Protein AF-A0A0R2Q6K2-F1 (afdb_monomer_lite)

Organism: NCBI:txid1655583

Radius of gyration: 25.76 Å; chains: 1; bounding box: 60×28×67 Å

InterPro domains:
  IPR025992 Haem-binding domain [PF14376] (77-172)
  IPR025992 Haem-binding domain [SM01235] (75-177)

Foldseek 3Di:
DVVVVVVVVVLVVVLVVVVVVCVVLLFDPVVNVLCCVQQVVVLVVVVVVVVVVDDDDPVPVVPVVSVVVNVVSVVVSQVVVLVPQALQDDQQDAQPAADPAPDPVSVVVCCVPQCCQQESPNDDDPCCNGPPNSRSSNSRSVVNNVVHYRSHQVVDVVSDDDPVRVVVVVVVQCPPPPPVDD

Structure (mmCIF, N/CA/C/O backbone):
data_AF-A0A0R2Q6K2-F1
#
_entry.id   AF-A0A0R2Q6K2-F1
#
loop_
_atom_site.group_PDB
_atom_site.id
_atom_site.type_symbol
_atom_site.label_atom_id
_atom_site.label_alt_id
_atom_site.label_comp_id
_atom_site.label_asym_id
_atom_site.label_entity_id
_atom_site.label_seq_id
_atom_site.pdbx_PDB_ins_code
_atom_site.Cartn_x
_atom_site.Cartn_y
_atom_site.Cartn_z
_atom_site.occupancy
_atom_site.B_iso_or_equiv
_atom_site.auth_seq_id
_atom_site.auth_comp_id
_atom_site.auth_asym_id
_atom_site.auth_atom_id
_atom_site.pdbx_PDB_model_num
ATOM 1 N N . MET A 1 1 ? -7.175 0.744 42.705 1.00 51.47 1 MET A N 1
ATOM 2 C CA . MET A 1 1 ? -6.029 1.455 42.079 1.00 51.47 1 MET A CA 1
ATOM 3 C C . MET A 1 1 ? -5.062 0.544 41.310 1.00 51.47 1 MET A C 1
ATOM 5 O O . MET A 1 1 ? -4.755 0.887 40.175 1.00 51.47 1 MET A O 1
ATOM 9 N N . LYS A 1 2 ? -4.592 -0.600 41.847 1.00 53.69 2 LYS A N 1
ATOM 10 C CA . LYS A 1 2 ? -3.632 -1.493 41.144 1.00 53.69 2 LYS A CA 1
ATOM 11 C C . LYS A 1 2 ? -4.137 -2.029 39.789 1.00 53.69 2 LYS A C 1
ATOM 13 O O . LYS A 1 2 ? -3.427 -1.927 38.800 1.00 53.69 2 LYS A O 1
ATOM 18 N N . THR A 1 3 ? -5.385 -2.491 39.712 1.00 55.16 3 THR A N 1
ATOM 19 C CA . THR A 1 3 ? -5.993 -3.033 38.476 1.00 55.16 3 THR A CA 1
ATOM 20 C C . THR A 1 3 ? -6.197 -1.992 37.369 1.00 55.16 3 THR A C 1
ATOM 22 O O . THR A 1 3 ? -6.066 -2.308 36.187 1.00 55.16 3 THR A O 1
ATOM 25 N N . PHE A 1 4 ? -6.471 -0.737 37.739 1.00 54.12 4 PHE A N 1
ATOM 26 C CA . PHE A 1 4 ? -6.615 0.371 36.792 1.00 54.12 4 PHE A CA 1
ATOM 27 C C . PHE A 1 4 ? -5.273 0.718 36.130 1.00 54.12 4 PHE A C 1
ATOM 29 O O . PHE A 1 4 ? -5.215 0.868 34.914 1.00 54.12 4 PHE A O 1
ATOM 36 N N . ARG A 1 5 ? -4.177 0.736 36.909 1.00 63.41 5 ARG A N 1
ATOM 37 C CA . ARG A 1 5 ? -2.813 0.901 36.372 1.00 63.41 5 ARG A CA 1
ATOM 38 C C . ARG A 1 5 ? -2.443 -0.239 35.423 1.00 63.41 5 ARG A C 1
ATOM 40 O O . ARG A 1 5 ? -1.945 0.037 34.342 1.00 63.4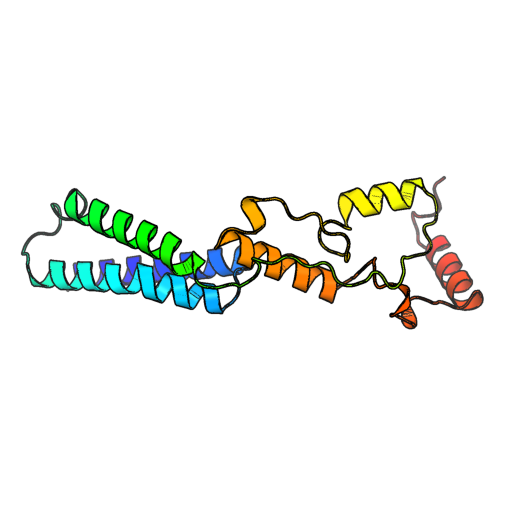1 5 ARG A O 1
ATOM 47 N N . SER A 1 6 ? -2.749 -1.491 35.767 1.00 65.88 6 SER A N 1
ATOM 48 C CA . SER A 1 6 ? -2.478 -2.636 34.883 1.00 65.88 6 SER A CA 1
ATOM 49 C C . SER A 1 6 ? -3.273 -2.577 33.574 1.00 65.88 6 SER A C 1
ATOM 51 O O . SER A 1 6 ? -2.721 -2.844 32.514 1.00 65.88 6 SER A O 1
ATOM 53 N N . THR A 1 7 ? -4.545 -2.170 33.625 1.00 64.56 7 THR A N 1
ATOM 54 C CA . THR A 1 7 ? -5.381 -2.047 32.416 1.00 64.56 7 THR A CA 1
ATOM 55 C C . THR A 1 7 ? -4.874 -0.934 31.499 1.00 64.56 7 THR A C 1
ATOM 57 O O . THR A 1 7 ? -4.750 -1.140 30.296 1.00 64.56 7 THR A O 1
ATOM 60 N N . ALA A 1 8 ? -4.531 0.227 32.065 1.00 69.94 8 ALA A N 1
ATOM 61 C CA . ALA A 1 8 ? -3.988 1.345 31.300 1.00 69.94 8 ALA A CA 1
ATOM 62 C C . ALA A 1 8 ? -2.657 0.987 30.615 1.00 69.94 8 ALA A C 1
ATOM 64 O O . ALA A 1 8 ? -2.450 1.344 29.459 1.00 69.94 8 ALA A O 1
ATOM 65 N N . VAL A 1 9 ? -1.790 0.230 31.296 1.00 77.44 9 VAL A N 1
ATOM 66 C CA . VAL A 1 9 ? -0.517 -0.247 30.731 1.00 77.44 9 VAL A CA 1
ATOM 67 C C . VAL A 1 9 ? -0.747 -1.205 29.558 1.00 77.44 9 VAL A C 1
ATOM 69 O O . VAL A 1 9 ? -0.119 -1.043 28.516 1.00 77.44 9 VAL A O 1
ATOM 72 N N . VAL A 1 10 ? -1.674 -2.161 29.684 1.00 74.31 10 VAL A N 1
ATOM 73 C CA . VAL A 1 10 ? -1.980 -3.119 28.604 1.00 74.31 10 VAL A CA 1
ATOM 74 C C . VAL A 1 10 ? -2.576 -2.417 27.384 1.00 74.31 10 VAL A C 1
ATOM 76 O O . VAL A 1 10 ? -2.131 -2.661 26.265 1.00 74.31 10 VAL A O 1
ATOM 79 N N . VAL A 1 11 ? -3.537 -1.510 27.581 1.00 70.50 11 VAL A N 1
ATOM 80 C CA . VAL A 1 11 ? -4.131 -0.736 26.478 1.00 70.50 11 VAL A CA 1
ATOM 81 C C . VAL A 1 11 ? -3.077 0.144 25.804 1.00 70.50 11 VAL A C 1
ATOM 83 O O . VAL A 1 11 ? -3.012 0.179 24.579 1.00 70.50 11 VAL A O 1
ATOM 86 N N . GLY A 1 12 ? -2.209 0.796 26.584 1.00 77.38 12 GLY A N 1
ATOM 87 C CA . GLY A 1 12 ? -1.091 1.573 26.050 1.00 77.38 12 GLY A CA 1
ATOM 88 C C . GLY A 1 12 ? -0.161 0.730 25.175 1.00 77.38 12 GLY A C 1
ATOM 89 O O . GLY A 1 12 ? 0.161 1.135 24.061 1.00 77.38 12 GLY A O 1
ATOM 90 N N . PHE A 1 13 ? 0.202 -0.474 25.629 1.00 84.88 13 PHE A N 1
ATOM 91 C CA . PHE A 1 13 ? 1.024 -1.398 24.847 1.00 84.88 13 PHE A CA 1
ATOM 92 C C . PHE A 1 13 ? 0.329 -1.848 23.554 1.00 84.88 13 PHE A C 1
ATOM 94 O O . PHE A 1 13 ? 0.951 -1.833 22.496 1.00 84.88 13 PHE A O 1
ATOM 101 N N . MET A 1 14 ? -0.964 -2.186 23.606 1.00 77.19 14 MET A N 1
ATOM 102 C CA . MET A 1 14 ? -1.726 -2.563 22.410 1.00 77.19 14 MET A CA 1
ATOM 103 C C . MET A 1 14 ? -1.816 -1.420 21.393 1.00 77.19 14 MET A C 1
ATOM 105 O O . MET A 1 14 ? -1.656 -1.666 20.201 1.00 77.19 14 MET A O 1
ATOM 109 N N . CYS A 1 15 ? -2.016 -0.176 21.839 1.00 76.56 15 CYS A N 1
ATOM 110 C CA . CYS A 1 15 ? -2.008 0.991 20.956 1.00 76.56 15 CYS A CA 1
ATOM 111 C C . CYS A 1 15 ? -0.636 1.201 20.302 1.00 76.56 15 CYS A C 1
ATOM 113 O O . CYS A 1 15 ? -0.567 1.429 19.098 1.00 76.56 15 CYS A O 1
ATOM 115 N N . LEU A 1 16 ? 0.455 1.089 21.069 1.00 85.44 16 LEU A N 1
ATOM 116 C CA . LEU A 1 16 ? 1.815 1.211 20.536 1.00 85.44 16 LEU A CA 1
ATOM 117 C C . LEU A 1 16 ? 2.138 0.098 19.534 1.00 85.44 16 LEU A C 1
ATOM 119 O O . LEU A 1 16 ? 2.668 0.383 18.465 1.00 85.44 16 LEU A O 1
ATOM 123 N N . ALA A 1 17 ? 1.775 -1.149 19.842 1.00 84.69 17 ALA A N 1
ATOM 124 C CA . ALA A 1 17 ? 1.941 -2.276 18.929 1.00 84.69 17 ALA A CA 1
ATOM 125 C C . ALA A 1 17 ? 1.119 -2.085 17.648 1.00 84.69 17 ALA A C 1
ATOM 127 O O . ALA A 1 17 ? 1.623 -2.308 16.553 1.00 84.69 17 ALA A O 1
ATOM 128 N N . PHE A 1 18 ? -0.123 -1.611 17.771 1.00 81.19 18 PHE A N 1
ATOM 129 C CA . PHE A 1 18 ? -0.983 -1.321 16.629 1.00 81.19 18 PHE A CA 1
ATOM 130 C C . PHE A 1 18 ? -0.403 -0.221 15.731 1.00 81.19 18 PHE A C 1
ATOM 132 O O . PHE A 1 18 ? -0.370 -0.386 14.513 1.00 81.19 18 PHE A O 1
ATOM 139 N N . ILE A 1 19 ? 0.097 0.873 16.317 1.00 83.94 19 ILE A N 1
ATOM 140 C CA . ILE A 1 19 ? 0.781 1.944 15.580 1.00 83.94 19 ILE A CA 1
ATOM 141 C C . ILE A 1 19 ? 2.044 1.393 14.913 1.00 83.94 19 ILE A C 1
ATOM 143 O O . ILE A 1 19 ? 2.236 1.611 13.723 1.00 83.94 19 ILE A O 1
ATOM 147 N N . GLY A 1 20 ? 2.866 0.634 15.642 1.00 86.56 20 GLY A N 1
ATOM 148 C CA . GLY A 1 20 ? 4.090 0.034 15.112 1.00 86.56 20 GLY A CA 1
ATOM 149 C C . GLY A 1 20 ? 3.830 -0.891 13.922 1.00 86.56 20 GLY A C 1
ATOM 150 O O . GLY A 1 20 ? 4.473 -0.746 12.887 1.00 86.56 20 GLY A O 1
ATOM 151 N N . ILE A 1 21 ? 2.841 -1.784 14.026 1.00 85.81 21 ILE A N 1
ATOM 152 C CA . ILE A 1 21 ? 2.432 -2.672 12.927 1.00 85.81 21 ILE A CA 1
ATOM 153 C C . ILE A 1 21 ? 1.878 -1.859 11.757 1.00 85.81 21 ILE A C 1
ATOM 155 O O . ILE A 1 21 ? 2.220 -2.130 10.613 1.00 85.81 21 ILE A O 1
ATOM 159 N N . SER A 1 22 ? 1.050 -0.852 12.028 1.00 83.62 22 SER A N 1
ATOM 160 C CA . SER A 1 22 ? 0.436 -0.029 10.983 1.00 83.62 22 SER A CA 1
ATOM 161 C C . SER A 1 22 ? 1.477 0.809 10.220 1.00 83.62 22 SER A C 1
ATOM 163 O O . SER A 1 22 ? 1.377 0.948 9.004 1.00 83.62 22 SER A O 1
ATOM 165 N N . VAL A 1 23 ? 2.524 1.296 10.900 1.00 86.88 23 VAL A N 1
ATOM 166 C CA . VAL A 1 23 ? 3.695 1.917 10.255 1.00 86.88 23 VAL A CA 1
ATOM 167 C C . VAL A 1 23 ? 4.470 0.884 9.437 1.00 86.88 23 VAL A C 1
ATOM 169 O O . VAL A 1 23 ? 4.819 1.157 8.294 1.00 86.88 23 VAL A O 1
ATOM 172 N N . LEU A 1 24 ? 4.701 -0.311 9.989 1.00 87.88 24 LEU A N 1
ATOM 173 C CA . LEU A 1 24 ? 5.448 -1.378 9.317 1.00 87.88 24 LEU A CA 1
ATOM 174 C C . LEU A 1 24 ? 4.792 -1.826 8.004 1.00 87.88 24 LEU A C 1
ATOM 176 O O . LEU A 1 24 ? 5.493 -2.097 7.035 1.00 87.88 24 LEU A O 1
ATOM 180 N N . ILE A 1 25 ? 3.461 -1.897 7.957 1.00 87.56 25 ILE A N 1
ATOM 181 C CA . ILE A 1 25 ? 2.719 -2.262 6.741 1.00 87.56 25 ILE A CA 1
ATOM 182 C C . ILE A 1 25 ? 2.543 -1.091 5.762 1.00 87.56 25 ILE A C 1
ATOM 184 O O . ILE A 1 25 ? 1.852 -1.266 4.766 1.00 87.56 25 ILE A O 1
ATOM 188 N N . GLY A 1 26 ? 3.090 0.096 6.054 1.00 84.62 26 GLY A N 1
ATOM 189 C CA . GLY A 1 26 ? 2.957 1.280 5.201 1.00 84.62 26 GLY A CA 1
ATOM 190 C C . GLY A 1 26 ? 1.530 1.824 5.117 1.00 84.62 26 GLY A C 1
ATOM 191 O O . GLY A 1 26 ? 1.118 2.359 4.087 1.00 84.62 26 GLY A O 1
ATOM 192 N N . MET A 1 27 ? 0.742 1.678 6.188 1.00 88.56 27 MET A N 1
ATOM 193 C CA . MET A 1 27 ? -0.581 2.291 6.249 1.00 88.56 27 MET A CA 1
ATOM 194 C C . MET A 1 27 ? -0.433 3.820 6.201 1.00 88.56 27 MET A C 1
ATOM 196 O O . MET A 1 27 ? 0.409 4.371 6.911 1.00 88.56 27 MET A O 1
ATOM 200 N N . PRO A 1 28 ? -1.242 4.541 5.407 1.00 85.81 28 PRO A N 1
ATOM 201 C CA . PRO A 1 28 ? -1.160 5.994 5.374 1.00 85.81 28 PRO A CA 1
ATOM 202 C C . PRO A 1 28 ? -1.620 6.614 6.710 1.00 85.81 28 PRO A C 1
ATOM 204 O O . PRO A 1 28 ? -2.528 6.071 7.348 1.00 85.81 28 PRO A O 1
ATOM 207 N N . PRO A 1 29 ? -1.077 7.780 7.123 1.00 85.56 29 PRO A N 1
ATOM 208 C CA . PRO A 1 29 ? -1.350 8.415 8.423 1.00 85.56 29 PRO A CA 1
ATOM 209 C C . PRO A 1 29 ? -2.835 8.592 8.784 1.00 85.56 29 PRO A C 1
ATOM 211 O O . PRO A 1 29 ? -3.217 8.477 9.949 1.00 85.56 29 PRO A O 1
ATOM 214 N N . PHE A 1 30 ? -3.705 8.816 7.797 1.00 84.62 30 PHE A N 1
ATOM 215 C CA . PHE A 1 30 ? -5.143 8.942 8.044 1.00 84.62 30 PHE A CA 1
ATOM 216 C C . PHE A 1 30 ? -5.805 7.602 8.418 1.00 84.62 30 PHE A C 1
ATOM 218 O O . PHE A 1 30 ? -6.790 7.592 9.154 1.00 84.62 30 PHE A O 1
ATOM 225 N N . GLY A 1 31 ? -5.262 6.464 7.969 1.00 82.38 31 GLY A N 1
ATOM 226 C CA . GLY A 1 31 ? -5.802 5.140 8.282 1.00 82.38 31 GLY A CA 1
ATOM 227 C C . GLY A 1 31 ? -5.734 4.821 9.776 1.00 82.38 31 GLY A C 1
ATOM 228 O O . GLY A 1 31 ? -6.678 4.264 10.339 1.00 82.38 31 GLY A O 1
ATOM 229 N N . PHE A 1 32 ? -4.680 5.289 10.450 1.00 78.94 32 PHE A N 1
ATOM 230 C CA . PHE A 1 32 ? -4.529 5.182 11.901 1.00 78.94 32 PHE A CA 1
ATOM 231 C C . PHE A 1 32 ? -5.637 5.934 12.639 1.00 78.94 32 PHE A C 1
ATOM 233 O O . PHE A 1 32 ? -6.218 5.402 13.581 1.00 78.94 32 PHE A O 1
ATOM 240 N N . VAL A 1 33 ? -5.962 7.153 12.193 1.00 80.81 33 VAL A N 1
ATOM 241 C CA . VAL A 1 33 ? -7.007 7.989 12.805 1.00 80.81 33 VAL A CA 1
ATOM 242 C C . VAL A 1 33 ? -8.364 7.299 1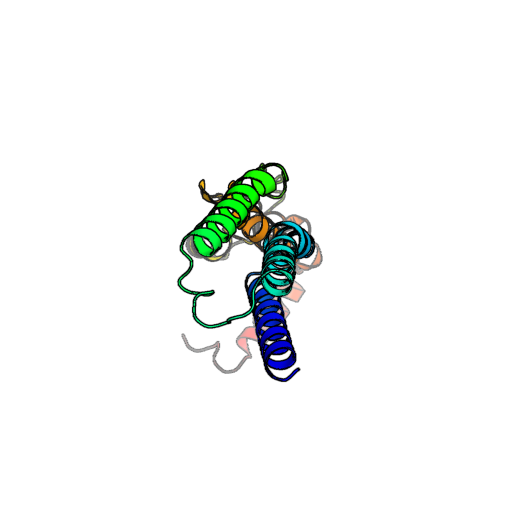2.717 1.00 80.81 33 VAL A C 1
ATOM 244 O O . VAL A 1 33 ? -9.105 7.267 13.698 1.00 80.81 33 VAL A O 1
ATOM 247 N N . VAL A 1 34 ? -8.666 6.685 11.572 1.00 79.88 34 VAL A N 1
ATOM 248 C CA . VAL A 1 34 ? -9.925 5.965 11.363 1.00 79.88 34 VAL A CA 1
ATOM 249 C C . VAL A 1 34 ? -10.004 4.726 12.259 1.00 79.88 34 VAL A C 1
ATOM 251 O O . VAL A 1 34 ? -10.997 4.537 12.958 1.00 79.88 34 VAL A O 1
ATOM 254 N N . ILE A 1 35 ? -8.956 3.901 12.323 1.00 73.62 35 ILE A N 1
ATOM 255 C CA . ILE A 1 35 ? -9.010 2.669 13.126 1.00 73.62 35 ILE A CA 1
ATOM 256 C C . ILE A 1 35 ? -9.013 2.980 14.632 1.00 73.62 35 ILE A C 1
ATOM 258 O O . ILE A 1 35 ? -9.801 2.403 15.387 1.00 73.62 35 ILE A O 1
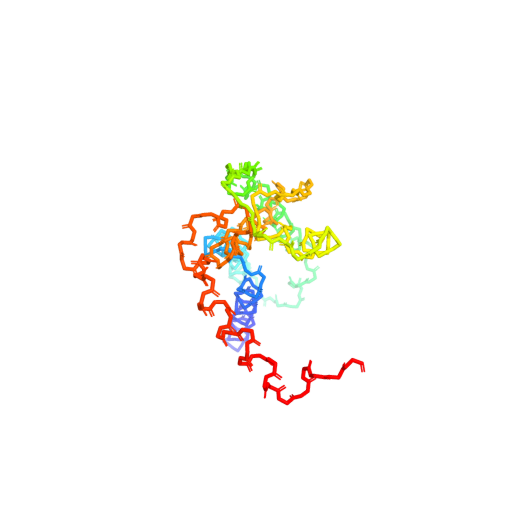ATOM 262 N N . ILE A 1 36 ? -8.201 3.941 15.082 1.00 73.88 36 ILE A N 1
ATOM 263 C CA . ILE A 1 36 ? -8.172 4.372 16.488 1.00 73.88 36 ILE A CA 1
ATOM 264 C C . ILE A 1 36 ? -9.514 5.011 16.884 1.00 73.88 36 ILE A C 1
ATOM 266 O O . ILE A 1 36 ? -10.053 4.702 17.951 1.00 73.88 36 ILE A O 1
ATOM 270 N N . GLY A 1 37 ? -10.081 5.858 16.021 1.00 73.62 37 GLY A N 1
ATOM 271 C CA . GLY A 1 37 ? -11.334 6.567 16.275 1.00 73.62 37 GLY A CA 1
ATOM 272 C C . GLY A 1 37 ? -12.566 5.662 16.321 1.00 73.62 37 GLY A C 1
ATOM 273 O O . GLY A 1 37 ? -13.408 5.837 17.199 1.00 73.62 37 GLY A O 1
ATOM 274 N N . PHE A 1 38 ? -12.668 4.677 15.424 1.00 72.31 38 PHE A N 1
ATOM 275 C CA . PHE A 1 38 ? -13.872 3.846 15.290 1.00 72.31 38 PHE A CA 1
ATOM 276 C C . PHE A 1 38 ? -13.803 2.498 16.022 1.00 72.31 38 PHE A C 1
ATOM 278 O O . PHE A 1 38 ? -14.849 1.944 16.355 1.00 72.31 38 PHE A O 1
ATOM 285 N N . VAL A 1 39 ? -12.608 1.988 16.349 1.00 69.88 39 VAL A N 1
ATOM 286 C CA . VAL A 1 39 ? -12.455 0.698 17.052 1.00 69.88 39 VAL A CA 1
ATOM 287 C C . VAL A 1 39 ? -11.946 0.894 18.476 1.00 69.88 39 VAL A C 1
ATOM 289 O O . VAL A 1 39 ? -12.578 0.432 19.429 1.00 69.88 39 VAL A O 1
ATOM 292 N N . ALA A 1 40 ? -10.825 1.597 18.654 1.00 69.56 40 ALA A N 1
ATOM 293 C CA . ALA A 1 40 ? -10.168 1.680 19.957 1.00 69.56 40 ALA A CA 1
ATOM 294 C C . ALA A 1 40 ? -10.940 2.569 20.946 1.00 69.56 40 ALA A C 1
ATOM 296 O O . ALA A 1 40 ? -11.166 2.157 22.086 1.00 69.56 40 ALA A O 1
ATOM 297 N N . ALA A 1 41 ? -11.400 3.750 20.520 1.00 74.06 41 ALA A N 1
ATOM 298 C CA . ALA A 1 41 ? -12.113 4.679 21.399 1.00 74.06 41 ALA A CA 1
ATOM 299 C C . ALA A 1 41 ? -13.487 4.151 21.878 1.00 74.06 41 ALA A C 1
ATOM 301 O O . ALA A 1 41 ? -13.732 4.195 23.089 1.00 74.06 41 ALA A O 1
ATOM 302 N N . PRO A 1 42 ? -14.359 3.572 21.024 1.00 73.62 42 PRO A N 1
ATOM 303 C CA . PRO A 1 42 ? -15.629 3.000 21.476 1.00 73.62 42 PRO A CA 1
ATOM 304 C C . PRO A 1 42 ? -15.433 1.776 22.373 1.00 73.62 42 PRO A C 1
ATOM 306 O O . PRO A 1 42 ? -16.146 1.617 23.365 1.00 73.62 42 PRO A O 1
ATOM 309 N N . THR A 1 43 ? -14.423 0.948 22.084 1.00 70.56 43 THR A N 1
ATOM 310 C CA . THR A 1 43 ? -14.072 -0.211 22.919 1.00 70.56 43 THR A CA 1
ATOM 311 C C . THR A 1 43 ? -13.570 0.234 24.293 1.00 70.56 43 THR A C 1
ATOM 313 O O . THR A 1 43 ? -14.039 -0.269 25.315 1.00 70.56 43 THR A O 1
ATOM 316 N N . ALA A 1 44 ? -12.678 1.226 24.349 1.00 73.94 44 ALA A N 1
ATOM 317 C CA . ALA A 1 44 ? -12.195 1.799 25.602 1.00 73.94 44 ALA A CA 1
ATOM 318 C C . ALA A 1 44 ? -13.332 2.452 26.404 1.00 73.94 44 ALA A C 1
ATOM 320 O O . ALA A 1 44 ? -13.435 2.234 27.612 1.00 73.94 44 ALA A O 1
ATOM 321 N N . TRP A 1 45 ? -14.227 3.193 25.742 1.00 79.56 45 TRP A N 1
ATOM 322 C CA . TRP A 1 45 ? -15.406 3.780 26.377 1.00 79.56 45 TRP A CA 1
ATOM 323 C C . TRP A 1 45 ? -16.345 2.712 26.947 1.00 79.56 45 TRP A C 1
ATOM 325 O O . TRP A 1 45 ? -16.751 2.821 28.107 1.00 79.56 45 TRP A O 1
ATOM 335 N N . TYR A 1 46 ? -16.635 1.649 26.187 1.00 74.75 46 TYR A N 1
ATOM 336 C CA . TYR A 1 46 ? -17.445 0.524 26.658 1.00 74.75 46 TYR A CA 1
ATOM 337 C C . TYR A 1 46 ? -16.808 -0.147 27.879 1.00 74.75 46 TYR A C 1
ATOM 339 O O . TYR A 1 46 ? -17.491 -0.378 28.876 1.00 74.75 46 TYR A O 1
ATOM 347 N N . ILE A 1 47 ? -15.492 -0.386 27.851 1.00 71.31 47 ILE A N 1
ATOM 348 C CA . ILE A 1 47 ? -14.748 -0.957 28.981 1.00 71.31 47 ILE A CA 1
ATOM 349 C C . ILE A 1 47 ? -14.836 -0.042 30.205 1.00 71.31 47 ILE A C 1
ATOM 351 O O . ILE A 1 47 ? -15.188 -0.517 31.282 1.00 71.31 47 ILE A O 1
ATOM 355 N N . VAL A 1 48 ? -14.576 1.261 30.069 1.00 74.31 48 VAL A N 1
ATOM 356 C CA . VAL A 1 48 ? -14.635 2.219 31.189 1.00 74.31 48 VAL A CA 1
ATOM 357 C C . VAL A 1 48 ? -16.054 2.325 31.754 1.00 74.31 48 VAL A C 1
ATOM 359 O O . VAL A 1 48 ? -16.241 2.337 32.973 1.00 74.31 48 VAL A O 1
ATOM 362 N N . ARG A 1 49 ? -17.077 2.358 30.895 1.00 76.50 49 ARG A N 1
ATOM 363 C CA . ARG A 1 49 ? -18.483 2.387 31.315 1.00 76.50 49 ARG A CA 1
ATOM 364 C C . ARG A 1 49 ? -18.886 1.093 32.026 1.00 76.50 49 ARG A C 1
ATOM 366 O O . ARG A 1 49 ? -19.487 1.157 33.096 1.00 76.50 49 ARG A O 1
ATOM 373 N N . ALA A 1 50 ? -18.498 -0.066 31.498 1.00 66.06 50 ALA A N 1
ATOM 374 C CA . ALA A 1 50 ? -18.727 -1.365 32.130 1.00 66.06 50 ALA A CA 1
ATOM 375 C C . ALA A 1 50 ? -17.934 -1.532 33.440 1.00 66.06 50 ALA A C 1
ATOM 377 O O . ALA A 1 50 ? -18.390 -2.216 34.360 1.00 66.06 50 ALA A O 1
ATOM 378 N N . GLN A 1 51 ? -16.760 -0.896 33.549 1.00 66.88 51 GLN A N 1
ATOM 379 C CA . GLN A 1 51 ? -15.950 -0.824 34.767 1.00 66.88 51 GLN A CA 1
ATOM 380 C C . GLN A 1 51 ? -16.640 -0.038 35.876 1.00 66.88 51 GLN A C 1
ATOM 382 O O . GLN A 1 51 ? -16.672 -0.502 37.012 1.00 66.88 51 GLN A O 1
ATOM 387 N N . ARG A 1 52 ? -17.240 1.105 35.535 1.00 68.25 52 ARG A N 1
ATOM 388 C CA . ARG A 1 52 ? -17.986 1.947 36.481 1.00 68.25 52 ARG A CA 1
ATOM 389 C C . ARG A 1 52 ? -19.285 1.301 36.978 1.00 68.25 52 ARG A C 1
ATOM 391 O O . ARG A 1 52 ? -19.765 1.684 38.035 1.00 68.25 52 ARG A O 1
ATOM 398 N N . ALA A 1 53 ? -19.832 0.330 36.245 1.00 66.06 53 ALA A N 1
ATOM 399 C CA . ALA A 1 53 ? -21.119 -0.298 36.549 1.00 66.06 53 ALA A CA 1
ATOM 400 C C . ALA A 1 53 ? -21.044 -1.645 37.306 1.00 66.06 53 ALA A C 1
ATOM 402 O O . ALA A 1 53 ? -22.092 -2.181 37.648 1.00 66.06 53 ALA A O 1
ATOM 403 N N . SER A 1 54 ? -19.864 -2.248 37.543 1.00 55.97 54 SER A N 1
ATOM 404 C CA . SER A 1 54 ? -19.799 -3.624 38.087 1.00 55.97 54 SER A CA 1
ATOM 405 C C . SER A 1 54 ? -18.563 -3.927 38.952 1.00 55.97 54 SER A C 1
ATOM 407 O O . SER A 1 54 ? -17.456 -3.470 38.654 1.00 55.97 54 SER A O 1
ATOM 409 N N . THR A 1 55 ? -18.759 -4.726 40.008 1.00 61.38 55 THR A N 1
ATOM 410 C CA . THR A 1 55 ? -17.874 -4.911 41.177 1.00 61.38 55 THR A CA 1
ATOM 411 C C . THR A 1 55 ? -16.850 -6.060 41.085 1.00 61.38 55 THR A C 1
ATOM 413 O O . THR A 1 55 ? -15.990 -6.142 41.958 1.00 61.38 55 THR A O 1
ATOM 416 N N . SER A 1 56 ? -16.854 -6.922 40.053 1.00 53.84 56 SER A N 1
ATOM 417 C CA . SER A 1 56 ? -15.863 -8.015 39.905 1.00 53.84 56 SER A CA 1
ATOM 418 C C . SER A 1 56 ? -15.256 -8.131 38.492 1.00 53.84 56 SER A C 1
ATOM 420 O O . SER A 1 56 ? -15.895 -7.846 37.481 1.00 53.84 56 SER A O 1
ATOM 422 N N . THR A 1 57 ? -13.968 -8.496 38.422 1.00 56.69 57 THR A N 1
ATOM 423 C CA . THR A 1 57 ? -13.110 -8.373 37.218 1.00 56.69 57 THR A CA 1
ATOM 424 C C . THR A 1 57 ? -12.987 -9.669 36.400 1.00 56.69 57 THR A C 1
ATOM 426 O O . THR A 1 57 ? -12.676 -9.609 35.214 1.00 56.69 57 THR A O 1
ATOM 429 N N . VAL A 1 58 ? -13.242 -10.839 36.998 1.00 53.94 58 VAL A N 1
ATOM 430 C CA . VAL A 1 58 ? -12.950 -12.157 36.390 1.00 53.94 58 VAL A CA 1
ATOM 431 C C . VAL A 1 58 ? -14.059 -12.647 35.446 1.00 53.94 58 VAL A C 1
ATOM 433 O O . VAL A 1 58 ? -13.756 -13.254 34.427 1.00 53.94 58 VAL A O 1
ATOM 436 N N . SER A 1 59 ? -15.329 -12.298 35.678 1.00 54.53 59 SER A N 1
ATOM 437 C CA . SER A 1 59 ? -16.442 -12.628 34.760 1.00 54.53 59 SER A CA 1
ATOM 438 C C . SER A 1 59 ? -16.448 -11.799 33.462 1.00 54.53 59 SER A C 1
ATOM 440 O O . SER A 1 59 ? -17.328 -11.953 32.617 1.00 54.53 59 SER A O 1
ATOM 442 N N . ARG A 1 60 ? -15.493 -10.870 33.316 1.00 53.03 60 ARG A N 1
ATOM 443 C CA . ARG A 1 60 ? -15.538 -9.743 32.372 1.00 53.03 60 ARG A CA 1
ATOM 444 C C . ARG A 1 60 ? -14.928 -10.051 31.000 1.00 53.03 60 ARG A C 1
ATOM 446 O O . ARG A 1 60 ? -15.395 -9.484 30.020 1.00 53.03 60 ARG A O 1
ATOM 453 N N . LEU A 1 61 ? -13.934 -10.944 30.930 1.00 53.16 61 LEU A N 1
ATOM 454 C CA . LEU A 1 61 ? -13.304 -11.412 29.678 1.00 53.16 61 LEU A CA 1
ATOM 455 C C . LEU A 1 61 ? -14.016 -12.629 29.063 1.00 53.16 61 LEU A C 1
ATOM 457 O O . LEU A 1 61 ? -13.985 -12.806 27.853 1.00 53.16 61 LEU A O 1
ATOM 461 N N . THR A 1 62 ? -14.717 -13.423 29.873 1.00 58.41 62 THR A N 1
ATOM 462 C CA . THR A 1 62 ? -15.575 -14.546 29.444 1.00 58.41 62 THR A CA 1
ATOM 463 C C . THR A 1 62 ? -16.976 -14.104 29.013 1.00 58.41 62 THR A C 1
ATOM 465 O O . THR A 1 62 ? -17.800 -14.925 28.611 1.00 58.41 62 THR A O 1
ATOM 468 N N . ASN A 1 63 ? -17.277 -12.806 29.097 1.00 65.38 63 ASN A N 1
ATOM 469 C CA . ASN A 1 63 ? -18.599 -12.276 28.810 1.00 65.38 63 ASN A CA 1
ATOM 470 C C . ASN A 1 63 ? -18.822 -12.221 27.294 1.00 65.38 63 ASN A C 1
ATOM 472 O O . ASN A 1 63 ? -18.350 -11.303 26.623 1.00 65.38 63 ASN A O 1
ATOM 476 N N . MET A 1 64 ? -19.572 -13.191 26.765 1.00 72.44 64 MET A N 1
ATOM 477 C CA . MET A 1 64 ? -19.914 -13.302 25.340 1.00 72.44 64 MET A CA 1
ATOM 478 C C . MET A 1 64 ? -20.388 -11.964 24.750 1.00 72.44 64 MET A C 1
ATOM 480 O O . MET A 1 64 ? -20.005 -11.597 23.647 1.00 72.44 64 MET A O 1
ATOM 484 N N . ARG A 1 65 ? -21.125 -11.168 25.539 1.00 75.06 65 ARG A N 1
ATOM 485 C CA . ARG A 1 65 ? -21.619 -9.839 25.148 1.00 75.06 65 ARG A CA 1
ATOM 486 C C . ARG A 1 65 ? -20.507 -8.838 24.814 1.00 75.06 65 ARG A C 1
ATOM 488 O O . ARG A 1 65 ? -20.675 -8.052 23.891 1.00 75.06 65 ARG A O 1
ATOM 495 N N . LEU A 1 66 ? -19.383 -8.848 25.538 1.00 74.69 66 LEU A N 1
ATOM 496 C CA . LEU A 1 66 ? -18.245 -7.963 25.248 1.00 74.69 66 LEU A CA 1
ATOM 497 C C . LEU A 1 66 ? -17.584 -8.354 23.921 1.00 74.69 66 LEU A C 1
ATOM 499 O O . LEU A 1 66 ? -17.316 -7.482 23.098 1.00 74.69 66 LEU A O 1
ATOM 503 N N . LEU A 1 67 ? -17.371 -9.655 23.700 1.00 77.12 67 LEU A N 1
ATOM 504 C CA . LEU A 1 67 ? -16.807 -10.166 22.449 1.00 77.12 67 LEU A CA 1
ATOM 505 C C . LEU A 1 67 ? -17.714 -9.836 21.259 1.00 77.12 67 LEU A C 1
ATOM 507 O O . LEU A 1 67 ? -17.225 -9.356 20.241 1.00 77.12 67 LEU A O 1
ATOM 511 N N . THR A 1 68 ? -19.033 -9.998 21.407 1.00 81.25 68 THR A N 1
ATOM 512 C CA . THR A 1 68 ? -20.004 -9.625 20.371 1.00 81.25 68 THR A CA 1
ATOM 513 C C . THR A 1 68 ? -19.958 -8.131 20.047 1.00 81.25 68 THR A C 1
ATOM 515 O O . THR A 1 68 ? -19.979 -7.776 18.873 1.00 81.25 68 THR A O 1
ATOM 518 N N . VAL A 1 69 ? -19.852 -7.247 21.049 1.00 78.75 69 VAL A N 1
ATOM 519 C CA . VAL A 1 69 ? -19.759 -5.792 20.823 1.00 78.75 69 VAL A CA 1
ATOM 520 C C . VAL A 1 69 ? -18.470 -5.422 20.087 1.00 78.75 69 VAL A C 1
ATOM 522 O O . VAL A 1 69 ? -18.527 -4.664 19.124 1.00 78.75 69 VAL A O 1
ATOM 525 N N . ILE A 1 70 ? -17.321 -5.977 20.489 1.00 78.81 70 ILE A N 1
ATOM 526 C CA . ILE A 1 70 ? -16.033 -5.719 19.820 1.00 78.81 70 ILE A CA 1
ATOM 527 C C . ILE A 1 70 ? -16.062 -6.233 18.378 1.00 78.81 70 ILE A C 1
ATOM 529 O O . ILE A 1 70 ? -15.638 -5.529 17.460 1.00 78.81 70 ILE A O 1
ATOM 533 N N . PHE A 1 71 ? -16.591 -7.438 18.163 1.00 84.31 71 PHE A N 1
ATOM 534 C CA . PHE A 1 71 ? -16.725 -8.019 16.832 1.00 84.31 71 PHE A CA 1
ATOM 535 C C . PHE A 1 71 ? -17.641 -7.172 15.940 1.00 84.31 71 PHE A C 1
ATOM 537 O O . PHE A 1 71 ? -17.247 -6.798 14.837 1.00 84.31 71 PHE A O 1
ATOM 544 N N . ALA A 1 72 ? -18.823 -6.791 16.437 1.00 85.31 72 ALA A N 1
ATOM 545 C CA . ALA A 1 72 ? -19.766 -5.948 15.707 1.00 85.31 72 ALA A CA 1
ATOM 546 C C . ALA A 1 72 ? -19.188 -4.557 15.400 1.00 85.31 72 ALA A C 1
ATOM 548 O O . ALA A 1 72 ? -19.349 -4.066 14.287 1.00 85.31 72 ALA A O 1
ATOM 549 N N . ALA A 1 73 ? -18.469 -3.941 16.344 1.00 81.81 73 ALA A N 1
ATOM 550 C CA . ALA A 1 73 ? -17.795 -2.660 16.131 1.00 81.81 73 ALA A CA 1
ATOM 551 C C . ALA A 1 73 ? -16.678 -2.765 15.083 1.00 81.81 73 ALA A C 1
ATOM 553 O O . ALA A 1 73 ? -16.538 -1.884 14.233 1.00 81.81 73 ALA A O 1
ATOM 554 N N . THR A 1 74 ? -15.914 -3.860 15.102 1.00 82.69 74 THR A N 1
ATOM 555 C CA . THR A 1 74 ? -14.857 -4.113 14.115 1.00 82.69 74 THR A CA 1
ATOM 556 C C . THR A 1 74 ? -15.458 -4.303 12.725 1.00 82.69 74 THR A C 1
ATOM 558 O O . THR A 1 74 ? -15.032 -3.643 11.781 1.00 82.69 74 THR A O 1
ATOM 561 N N . LEU A 1 75 ? -16.495 -5.137 12.597 1.00 90.31 75 LEU A N 1
ATOM 562 C CA . LEU A 1 75 ? -17.187 -5.362 11.328 1.00 90.31 75 LEU A CA 1
ATOM 563 C C . LEU A 1 75 ? -17.843 -4.076 10.805 1.00 90.31 75 LEU A C 1
ATOM 565 O O . LEU A 1 75 ? -17.679 -3.732 9.638 1.00 90.31 75 LEU A O 1
ATOM 569 N N . GLY A 1 76 ? -18.521 -3.328 11.679 1.00 89.19 76 GLY A N 1
ATOM 570 C CA . GLY A 1 76 ? -19.094 -2.025 11.350 1.00 89.19 76 GLY A CA 1
ATOM 571 C C . GLY A 1 76 ? -18.032 -1.035 10.875 1.00 89.19 76 GLY A C 1
ATOM 572 O O . GLY A 1 76 ? -18.234 -0.361 9.870 1.00 89.19 76 GLY A O 1
ATOM 573 N N . THR A 1 77 ? -16.862 -1.010 11.519 1.00 85.62 77 THR A N 1
ATOM 574 C CA . THR A 1 77 ? -15.727 -0.203 11.053 1.00 85.62 77 THR A CA 1
ATOM 575 C C . THR A 1 77 ? -15.271 -0.640 9.666 1.00 85.62 77 THR A C 1
ATOM 577 O O . THR A 1 77 ? -15.140 0.213 8.795 1.00 85.62 77 THR A O 1
ATOM 580 N N . LEU A 1 78 ? -15.089 -1.943 9.416 1.00 89.81 78 LEU A N 1
ATOM 581 C CA . LEU A 1 78 ? -14.690 -2.452 8.097 1.00 89.81 78 LEU A CA 1
ATOM 582 C C . LEU A 1 78 ? -15.677 -2.054 6.991 1.00 89.81 78 LEU A C 1
ATOM 584 O O . LEU A 1 78 ? -15.244 -1.802 5.868 1.00 89.81 78 LEU A O 1
ATOM 588 N N . VAL A 1 79 ? -16.970 -1.946 7.307 1.00 92.19 79 VAL A N 1
ATOM 589 C CA . VAL A 1 79 ? -17.994 -1.427 6.389 1.00 92.19 79 VAL A CA 1
ATOM 590 C C . VAL A 1 79 ? -17.871 0.089 6.216 1.00 92.19 79 VAL A C 1
ATOM 592 O O . VAL A 1 79 ? -17.862 0.570 5.089 1.00 92.19 79 VAL A O 1
ATOM 595 N N . VAL A 1 80 ? -17.723 0.856 7.299 1.00 90.06 80 VAL A N 1
ATOM 596 C CA . VAL A 1 80 ? -17.616 2.326 7.240 1.00 90.06 80 VAL A CA 1
ATOM 597 C C . VAL A 1 80 ? -16.364 2.778 6.487 1.00 90.06 80 VAL A C 1
ATOM 599 O O . VAL A 1 80 ? -16.449 3.694 5.671 1.00 90.06 80 VAL A O 1
ATOM 602 N N . ILE A 1 81 ? -15.211 2.130 6.689 1.00 89.19 81 ILE A N 1
ATOM 603 C CA . ILE A 1 81 ? -13.970 2.512 5.994 1.00 89.19 81 ILE A CA 1
ATOM 604 C C . ILE A 1 81 ? -14.060 2.314 4.481 1.00 89.19 81 ILE A C 1
ATOM 606 O O . ILE A 1 81 ? -13.342 2.981 3.740 1.00 89.19 81 ILE A O 1
ATOM 610 N N . GLN A 1 82 ? -14.974 1.458 4.006 1.00 92.44 82 GLN A N 1
ATOM 611 C CA . GLN A 1 82 ? -15.253 1.342 2.581 1.00 92.44 82 GLN A CA 1
ATOM 612 C C . GLN A 1 82 ? -15.823 2.653 2.007 1.00 92.44 82 GLN A C 1
ATOM 614 O O . GLN A 1 82 ? -15.765 2.846 0.806 1.00 92.44 82 GLN A O 1
ATOM 619 N N . ALA A 1 83 ? -16.358 3.591 2.787 1.00 91.50 83 ALA A N 1
ATOM 620 C CA . ALA A 1 83 ? -16.826 4.867 2.236 1.00 91.50 83 ALA A CA 1
ATOM 621 C C . ALA A 1 83 ? -15.677 5.805 1.810 1.00 91.50 83 ALA A C 1
ATOM 623 O O . ALA A 1 83 ? -15.909 6.752 1.064 1.00 91.50 83 ALA A O 1
ATOM 624 N N . ILE A 1 84 ? -14.441 5.551 2.256 1.00 89.69 84 ILE A N 1
ATOM 625 C CA . ILE A 1 84 ? -13.275 6.384 1.945 1.00 89.69 84 ILE A CA 1
ATOM 626 C C . ILE A 1 84 ? -12.685 5.923 0.597 1.00 89.69 84 ILE A C 1
ATOM 628 O O . ILE A 1 84 ? -12.134 4.820 0.521 1.00 89.69 84 ILE A O 1
ATOM 632 N N . PRO A 1 85 ? -12.745 6.740 -0.476 1.00 87.94 85 PRO A N 1
ATOM 633 C CA . PRO A 1 85 ? -12.402 6.324 -1.840 1.00 87.94 85 PRO A CA 1
ATOM 634 C C . PRO A 1 85 ? -10.888 6.262 -2.120 1.00 87.94 85 PRO A C 1
ATOM 636 O O . PRO A 1 85 ? -10.461 6.349 -3.268 1.00 87.94 85 PRO A O 1
ATOM 639 N N . TYR A 1 86 ? -10.050 6.114 -1.094 1.00 89.06 86 TYR A N 1
ATOM 640 C CA . TYR A 1 86 ? -8.600 6.096 -1.268 1.00 89.06 86 TYR A CA 1
ATOM 641 C C . TYR A 1 86 ? -8.129 4.757 -1.852 1.00 89.06 86 TYR A C 1
ATOM 643 O O . TYR A 1 86 ? -8.480 3.684 -1.353 1.00 89.06 86 TYR A O 1
ATOM 651 N N . GLY A 1 87 ? -7.344 4.818 -2.930 1.00 84.12 87 GLY A N 1
ATOM 652 C CA . GLY A 1 87 ? -6.784 3.633 -3.582 1.00 84.12 87 GLY A CA 1
ATOM 653 C C . GLY A 1 87 ? -7.815 2.685 -4.200 1.00 84.12 87 GLY A C 1
ATOM 654 O O . GLY A 1 87 ? -7.515 1.517 -4.369 1.00 84.12 87 GLY A O 1
ATOM 655 N N . ARG A 1 88 ? -9.044 3.134 -4.483 1.00 81.75 88 ARG A N 1
ATOM 656 C CA . ARG A 1 88 ? -10.114 2.251 -4.988 1.00 81.75 88 ARG A CA 1
ATOM 657 C C . ARG A 1 88 ? -10.250 2.234 -6.497 1.00 81.75 88 ARG A C 1
ATOM 659 O O . ARG A 1 88 ? -10.525 1.194 -7.083 1.00 81.75 88 ARG A O 1
ATOM 666 N N . SER A 1 89 ? -10.084 3.398 -7.107 1.00 79.75 89 SER A N 1
ATOM 667 C CA . SER A 1 89 ? -10.041 3.568 -8.549 1.00 79.75 89 SER A CA 1
ATOM 668 C C . SER A 1 89 ? -8.581 3.618 -8.968 1.00 79.75 89 SER A C 1
ATOM 670 O O . SER A 1 89 ? -7.949 4.675 -8.929 1.00 79.75 89 SER A O 1
ATOM 672 N N . TYR A 1 90 ? -8.027 2.463 -9.318 1.00 81.69 90 TYR A N 1
ATOM 673 C CA . TYR A 1 90 ? -6.704 2.422 -9.911 1.00 81.69 90 TYR A CA 1
ATOM 674 C C . TYR A 1 90 ? -6.795 2.856 -11.367 1.00 81.69 90 TYR A C 1
ATOM 676 O O . TYR A 1 90 ? -7.425 2.194 -12.187 1.00 81.69 90 TYR A O 1
ATOM 684 N N . SER A 1 91 ? -6.166 3.982 -11.679 1.00 83.69 91 SER A N 1
ATOM 685 C CA . SER A 1 91 ? -5.898 4.396 -13.049 1.00 83.69 91 SER A CA 1
ATOM 686 C C . SER A 1 91 ? -4.396 4.522 -13.205 1.00 83.69 91 SER A C 1
ATOM 688 O O . SER A 1 91 ? -3.746 5.274 -12.474 1.00 83.69 91 SER A O 1
ATOM 690 N N . ASN A 1 92 ? -3.849 3.776 -14.151 1.00 92.50 92 ASN A N 1
ATOM 691 C CA . ASN A 1 92 ? -2.460 3.925 -14.527 1.00 92.50 92 ASN A CA 1
ATOM 692 C C . ASN A 1 92 ? -2.277 5.240 -15.305 1.00 92.50 92 ASN A C 1
ATOM 694 O O . ASN A 1 92 ? -3.063 5.505 -16.219 1.00 92.50 92 ASN A O 1
ATOM 698 N N . PRO A 1 93 ? -1.293 6.084 -14.939 1.00 91.69 93 PRO A N 1
ATOM 699 C CA . PRO A 1 93 ? -0.946 7.252 -15.742 1.00 91.69 93 PRO A CA 1
ATOM 700 C C . PRO A 1 93 ? -0.425 6.845 -17.134 1.00 91.69 93 PRO A C 1
ATOM 702 O O . PRO A 1 93 ? -0.122 5.673 -17.361 1.00 91.69 93 PRO A O 1
ATOM 705 N N . PRO A 1 94 ? -0.296 7.789 -18.081 1.00 92.56 94 PRO A N 1
ATOM 706 C CA . PRO A 1 94 ? 0.306 7.505 -19.379 1.00 92.56 94 PRO A CA 1
ATOM 707 C C . PRO A 1 94 ? 1.751 7.004 -19.257 1.00 92.56 94 PRO A C 1
ATOM 709 O O . PRO A 1 94 ? 2.493 7.403 -18.360 1.00 92.56 94 PRO A O 1
ATOM 712 N N . ILE A 1 95 ? 2.160 6.160 -20.198 1.00 93.75 95 ILE A N 1
ATOM 713 C CA . ILE A 1 95 ? 3.554 5.740 -20.367 1.00 93.75 95 ILE A CA 1
ATOM 714 C C . ILE A 1 95 ? 4.232 6.787 -21.250 1.00 93.75 95 ILE A C 1
ATOM 716 O O . ILE A 1 95 ? 3.748 7.065 -22.348 1.00 93.75 95 ILE A O 1
ATOM 720 N N . THR A 1 96 ? 5.320 7.389 -20.774 1.00 91.19 96 THR A N 1
ATOM 721 C CA . THR A 1 96 ? 6.074 8.403 -21.529 1.00 91.19 96 THR A CA 1
ATOM 722 C C . THR A 1 96 ? 7.397 7.877 -22.073 1.00 91.19 96 THR A C 1
ATOM 724 O O . THR A 1 96 ? 7.923 8.478 -23.002 1.00 91.19 96 THR A O 1
ATOM 727 N N . GLY A 1 97 ? 7.900 6.755 -21.548 1.00 90.12 97 GLY A N 1
ATOM 728 C CA . GLY A 1 97 ? 9.084 6.079 -22.075 1.00 90.12 97 GLY A CA 1
ATOM 729 C C . GLY A 1 97 ? 9.634 5.000 -21.146 1.00 90.12 97 GLY A C 1
ATOM 730 O O . GLY A 1 97 ? 9.377 5.018 -19.943 1.00 90.12 97 GLY A O 1
ATOM 731 N N . GLU A 1 98 ? 10.433 4.091 -21.700 1.00 91.50 98 GLU A N 1
ATOM 732 C CA . GLU A 1 98 ? 11.116 3.014 -20.973 1.00 91.50 98 GLU A CA 1
ATOM 733 C C . GLU A 1 98 ? 12.644 3.108 -21.129 1.00 91.50 98 GLU A C 1
ATOM 735 O O . GLU A 1 98 ? 13.125 3.705 -22.095 1.00 91.50 98 GLU A O 1
ATOM 740 N N . PRO A 1 99 ? 13.430 2.500 -20.218 1.00 89.00 99 PRO A N 1
ATOM 741 C CA . PRO A 1 99 ? 14.867 2.336 -20.417 1.00 89.00 99 PRO A CA 1
ATOM 742 C C . PRO A 1 99 ? 15.207 1.597 -21.717 1.00 89.00 99 PRO A C 1
ATOM 744 O O . PRO A 1 99 ? 14.513 0.660 -22.115 1.00 89.00 99 PRO A O 1
ATOM 747 N N . GLU A 1 100 ? 16.353 1.928 -22.317 1.00 88.06 100 GLU A N 1
ATOM 748 C CA . GLU A 1 100 ? 16.965 1.066 -23.331 1.00 88.06 100 GLU A CA 1
ATOM 749 C C . GLU A 1 100 ? 17.470 -0.223 -22.670 1.00 88.06 100 GLU A C 1
ATOM 751 O O . GLU A 1 100 ? 18.504 -0.267 -21.998 1.00 88.06 100 GLU A O 1
ATOM 756 N N . TRP A 1 101 ? 16.705 -1.296 -22.835 1.00 89.94 101 TRP A N 1
ATOM 757 C CA . TRP A 1 101 ? 17.044 -2.596 -22.275 1.00 89.94 101 TRP A CA 1
ATOM 758 C C . TRP A 1 101 ? 18.176 -3.262 -23.061 1.00 89.94 101 TRP A C 1
ATOM 760 O O . TRP A 1 101 ? 18.107 -3.386 -24.281 1.00 89.94 101 TRP A O 1
ATOM 770 N N . ALA A 1 102 ? 19.180 -3.788 -22.354 1.00 89.75 102 ALA A N 1
ATOM 771 C CA . ALA A 1 102 ? 20.328 -4.458 -22.976 1.00 89.75 102 ALA A CA 1
ATOM 772 C C . ALA A 1 102 ? 19.937 -5.662 -23.855 1.00 89.75 102 ALA A C 1
ATOM 774 O O . ALA A 1 102 ? 20.568 -5.926 -24.875 1.00 89.75 102 ALA A O 1
ATOM 775 N N . THR A 1 103 ? 18.902 -6.407 -23.451 1.00 94.94 103 THR A N 1
ATOM 776 C CA . THR A 1 103 ? 18.320 -7.509 -24.229 1.00 94.94 103 THR A CA 1
ATOM 777 C C . THR A 1 103 ? 16.807 -7.594 -23.986 1.00 94.94 103 THR A C 1
ATOM 779 O O . THR A 1 103 ? 16.339 -7.160 -22.925 1.00 94.94 103 THR A O 1
ATOM 782 N N . PRO A 1 104 ? 16.030 -8.241 -24.881 1.00 96.62 104 PRO A N 1
ATOM 783 C CA . PRO A 1 104 ? 14.616 -8.533 -24.625 1.00 96.62 104 PRO A CA 1
ATOM 784 C C . PRO A 1 104 ? 14.404 -9.321 -23.326 1.00 96.62 104 PRO A C 1
ATOM 786 O O . PRO A 1 104 ? 13.476 -9.054 -22.565 1.00 96.62 104 PRO A O 1
ATOM 789 N N . ARG A 1 105 ? 15.326 -10.243 -23.020 1.00 96.75 105 ARG A N 1
ATOM 790 C CA . ARG A 1 105 ? 15.282 -11.045 -21.797 1.00 96.75 105 ARG A CA 1
ATOM 791 C C . ARG A 1 105 ? 15.427 -10.193 -20.537 1.00 96.75 105 ARG A C 1
ATOM 793 O O . ARG A 1 105 ? 14.764 -10.462 -19.538 1.00 96.75 105 ARG A O 1
ATOM 800 N N . THR A 1 106 ? 16.271 -9.166 -20.572 1.00 95.75 106 THR A N 1
ATOM 801 C CA . THR A 1 106 ? 16.421 -8.221 -19.459 1.00 95.75 106 THR A CA 1
ATOM 802 C C . THR A 1 106 ? 15.103 -7.504 -19.190 1.00 95.75 106 THR A C 1
ATOM 804 O O . THR A 1 106 ? 14.663 -7.474 -18.043 1.00 95.75 106 THR A O 1
ATOM 807 N N . ARG A 1 107 ? 14.428 -7.012 -20.239 1.00 95.81 107 ARG A N 1
ATOM 808 C CA . ARG A 1 107 ? 13.108 -6.385 -20.094 1.00 95.81 107 ARG A CA 1
ATOM 809 C C . ARG A 1 107 ? 12.101 -7.337 -19.453 1.00 95.81 107 ARG A C 1
ATOM 811 O O . ARG A 1 107 ? 11.439 -6.955 -18.499 1.00 95.81 107 ARG A O 1
ATOM 818 N N . GLU A 1 108 ? 12.007 -8.583 -19.923 1.00 97.31 108 GLU A N 1
ATOM 819 C CA . GLU A 1 108 ? 11.080 -9.574 -19.351 1.00 97.31 108 GLU A CA 1
ATOM 820 C C . GLU A 1 108 ? 11.283 -9.782 -17.845 1.00 97.31 108 GLU A C 1
ATOM 822 O O . GLU A 1 108 ? 10.312 -9.874 -17.091 1.00 97.31 108 GLU A O 1
ATOM 827 N N . LEU A 1 109 ? 12.541 -9.872 -17.403 1.00 97.31 109 LEU A N 1
ATOM 828 C CA . LEU A 1 109 ? 12.868 -10.022 -15.986 1.00 97.31 109 LEU A CA 1
ATOM 829 C C . LEU A 1 109 ? 12.456 -8.779 -15.191 1.00 97.31 109 LEU A C 1
ATOM 831 O O . LEU A 1 109 ? 11.861 -8.913 -14.124 1.00 97.31 109 LEU A O 1
ATOM 835 N N . MET A 1 110 ? 12.709 -7.588 -15.733 1.00 96.31 110 MET A N 1
ATOM 836 C CA . MET A 1 110 ? 12.355 -6.318 -15.095 1.00 96.31 110 MET A CA 1
ATOM 837 C C . MET A 1 110 ? 10.842 -6.112 -15.007 1.00 96.31 110 MET A C 1
ATOM 839 O O . MET A 1 110 ? 10.345 -5.687 -13.967 1.00 96.31 110 MET A O 1
ATOM 843 N N . VAL A 1 111 ? 10.086 -6.484 -16.040 1.00 96.38 111 VAL A N 1
ATOM 844 C CA . VAL A 1 111 ? 8.618 -6.438 -16.004 1.00 96.38 111 VAL A CA 1
ATOM 845 C C . VAL A 1 111 ? 8.083 -7.340 -14.891 1.00 96.38 111 VAL A C 1
ATOM 847 O O . VAL A 1 111 ? 7.258 -6.919 -14.085 1.00 96.38 111 VAL A O 1
ATOM 850 N N . ARG A 1 112 ? 8.608 -8.563 -14.773 1.00 96.44 112 ARG A N 1
ATOM 851 C CA . ARG A 1 112 ? 8.165 -9.507 -13.734 1.00 96.44 112 ARG A CA 1
ATOM 852 C C . ARG A 1 112 ? 8.554 -9.082 -12.322 1.00 96.44 112 ARG A C 1
ATOM 854 O O . ARG A 1 112 ? 7.791 -9.321 -11.394 1.00 96.44 112 ARG A O 1
ATOM 861 N N . ALA A 1 113 ? 9.744 -8.513 -12.149 1.00 96.31 113 ALA A N 1
ATOM 862 C CA . ALA A 1 113 ? 10.290 -8.219 -10.827 1.00 96.31 113 ALA A CA 1
ATOM 863 C C . ALA A 1 113 ? 9.951 -6.810 -10.322 1.00 96.31 113 ALA A C 1
ATOM 865 O O . ALA A 1 113 ? 9.819 -6.609 -9.118 1.00 96.31 113 ALA A O 1
ATOM 866 N N . CYS A 1 114 ? 9.838 -5.830 -11.221 1.00 96.25 114 CYS A N 1
ATOM 867 C CA . CYS A 1 114 ? 9.864 -4.415 -10.854 1.00 96.25 114 CYS A CA 1
ATOM 868 C C . CYS A 1 114 ? 8.608 -3.653 -11.289 1.00 96.25 114 CYS A C 1
ATOM 870 O O . CYS A 1 114 ? 8.142 -2.782 -10.550 1.00 96.25 114 CYS A O 1
ATOM 872 N N . PHE A 1 115 ? 8.036 -3.967 -12.458 1.00 96.31 115 PHE A N 1
ATOM 873 C CA . PHE A 1 115 ? 6.950 -3.154 -13.021 1.00 96.31 115 PHE A CA 1
ATOM 874 C C . PHE A 1 115 ? 5.680 -3.191 -12.167 1.00 96.31 115 PHE A C 1
ATOM 876 O O . PHE A 1 115 ? 4.975 -2.187 -12.107 1.00 96.31 115 PHE A O 1
ATOM 883 N N . GLY A 1 116 ? 5.442 -4.268 -11.415 1.00 95.25 116 GLY A N 1
ATOM 884 C CA . GLY A 1 116 ? 4.299 -4.371 -10.500 1.00 95.25 116 GLY A CA 1
ATOM 885 C C . GLY A 1 116 ? 4.224 -3.275 -9.424 1.00 95.25 116 GLY A C 1
ATOM 886 O O . GLY A 1 116 ? 3.151 -3.060 -8.868 1.00 95.25 116 GLY A O 1
ATOM 887 N N . CYS A 1 117 ? 5.319 -2.550 -9.156 1.00 95.00 117 CYS A N 1
ATOM 888 C CA . CYS A 1 117 ? 5.338 -1.422 -8.212 1.00 95.00 117 CYS A CA 1
ATOM 889 C C . CYS A 1 117 ? 5.946 -0.133 -8.795 1.00 95.00 117 CYS A C 1
ATOM 891 O O . CYS A 1 117 ? 5.553 0.960 -8.397 1.00 95.00 117 CYS A O 1
ATOM 893 N N . HIS A 1 118 ? 6.903 -0.248 -9.719 1.00 96.31 118 HIS A N 1
ATOM 894 C CA . HIS A 1 118 ? 7.720 0.860 -10.230 1.00 96.31 118 HIS A CA 1
ATOM 895 C C . HIS A 1 118 ? 7.387 1.245 -11.679 1.00 96.31 118 HIS A C 1
ATOM 897 O O . HIS A 1 118 ? 8.266 1.672 -12.416 1.00 96.31 118 HIS A O 1
ATOM 903 N N . SER A 1 119 ? 6.152 1.056 -12.137 1.00 96.38 119 SER A N 1
ATOM 904 C CA . SER A 1 119 ? 5.753 1.399 -13.510 1.00 96.38 119 SER A CA 1
ATOM 905 C C . SER A 1 119 ? 4.350 1.994 -13.546 1.00 96.38 119 SER A C 1
ATOM 907 O O . SER A 1 119 ? 3.594 1.859 -12.581 1.00 96.38 119 SER A O 1
ATOM 909 N N . ASN A 1 120 ? 3.964 2.586 -14.672 1.00 96.00 120 ASN A N 1
ATOM 910 C CA . ASN A 1 120 ? 2.576 2.931 -14.975 1.00 96.00 120 ASN A CA 1
ATOM 911 C C . ASN A 1 120 ? 1.816 1.741 -15.595 1.00 96.00 120 ASN A C 1
ATOM 913 O O . ASN A 1 120 ? 0.763 1.917 -16.182 1.00 96.00 120 ASN A O 1
ATOM 917 N N . GLU A 1 121 ? 2.309 0.515 -15.437 1.00 95.44 121 GLU A N 1
ATOM 918 C CA . GLU A 1 121 ? 1.716 -0.719 -15.972 1.00 95.44 121 GLU A CA 1
ATOM 919 C C . GLU A 1 121 ? 1.359 -1.694 -14.843 1.00 95.44 121 GLU A C 1
ATOM 921 O O . GLU A 1 121 ? 1.422 -2.911 -14.984 1.00 95.44 121 GLU A O 1
ATOM 926 N N . VAL A 1 122 ? 0.994 -1.159 -13.676 1.00 95.31 122 VAL A N 1
ATOM 927 C CA . VAL A 1 122 ? 0.635 -1.988 -12.523 1.00 95.31 122 VAL A CA 1
ATOM 928 C C . VAL A 1 122 ? -0.698 -2.678 -12.784 1.00 95.31 122 VAL A C 1
ATOM 930 O O . VAL A 1 122 ? -1.720 -2.018 -12.993 1.00 95.31 122 VAL A O 1
ATOM 933 N N . GLU A 1 123 ? -0.686 -4.007 -12.734 1.00 93.38 123 GLU A N 1
ATOM 934 C CA . GLU A 1 123 ? -1.886 -4.837 -12.721 1.00 93.38 123 GLU A CA 1
ATOM 935 C C . GLU A 1 123 ? -2.371 -5.002 -11.280 1.00 93.38 123 GLU A C 1
ATOM 937 O O . GLU A 1 123 ? -1.797 -5.741 -10.477 1.00 93.38 123 GLU A O 1
ATOM 942 N N . TYR A 1 124 ? -3.435 -4.281 -10.931 1.00 92.75 124 TYR A N 1
ATOM 943 C CA . TYR A 1 124 ? -3.992 -4.328 -9.586 1.00 92.75 124 TYR A CA 1
ATOM 944 C C . TYR A 1 124 ? -4.921 -5.540 -9.432 1.00 92.75 124 TYR A C 1
ATOM 946 O O . TYR A 1 124 ? -5.923 -5.637 -10.145 1.00 92.75 124 TYR A O 1
ATOM 954 N N . PRO A 1 125 ? -4.654 -6.453 -8.484 1.00 91.69 125 PRO A N 1
ATOM 955 C CA . PRO A 1 125 ? -5.557 -7.561 -8.207 1.00 91.69 125 PRO A CA 1
ATOM 956 C C . PRO A 1 125 ? -6.863 -7.052 -7.585 1.00 91.69 125 PRO A C 1
ATOM 958 O O . PRO A 1 125 ? -6.897 -6.006 -6.941 1.00 91.69 125 PRO A O 1
ATOM 961 N N . SER A 1 126 ? -7.950 -7.815 -7.704 1.00 91.19 126 SER A N 1
ATOM 962 C CA . SER A 1 126 ? -9.286 -7.388 -7.245 1.00 91.19 126 SER A CA 1
ATOM 963 C C . SER A 1 126 ? -9.361 -7.055 -5.750 1.00 91.19 126 SER A C 1
ATOM 965 O O . SER A 1 126 ? -10.094 -6.155 -5.343 1.00 91.19 126 SER A O 1
ATOM 967 N N . TYR A 1 127 ? -8.573 -7.728 -4.909 1.00 90.31 127 TYR A N 1
ATOM 968 C CA . TYR A 1 127 ? -8.514 -7.417 -3.479 1.00 90.31 127 TYR A CA 1
ATOM 969 C C . TYR A 1 127 ? -7.891 -6.045 -3.197 1.00 90.31 127 TYR A C 1
ATOM 971 O O . TYR A 1 127 ? -8.121 -5.478 -2.128 1.00 90.31 127 TYR A O 1
ATOM 979 N N . ALA A 1 128 ? -7.123 -5.491 -4.140 1.00 93.25 128 ALA A N 1
ATOM 980 C CA . ALA A 1 128 ? -6.517 -4.183 -3.985 1.00 93.25 128 ALA A CA 1
ATOM 981 C C . ALA A 1 128 ? -7.579 -3.077 -3.974 1.00 93.25 128 ALA A C 1
ATOM 983 O O . ALA A 1 128 ? -7.332 -2.040 -3.402 1.00 93.25 128 ALA A O 1
ATOM 984 N N . SER A 1 129 ? -8.802 -3.256 -4.481 1.00 92.94 129 SER A N 1
ATOM 985 C CA . SER A 1 129 ? -9.833 -2.204 -4.373 1.00 92.94 129 SER A CA 1
ATOM 986 C C . SER A 1 129 ? -10.580 -2.172 -3.025 1.00 92.94 129 SER A C 1
ATOM 988 O O . SER A 1 129 ? -11.460 -1.332 -2.820 1.00 92.94 129 SER A O 1
ATOM 990 N N . VAL A 1 130 ? -10.262 -3.076 -2.090 1.00 93.38 130 VAL A N 1
ATOM 991 C CA . VAL A 1 130 ? -10.973 -3.223 -0.808 1.00 93.38 130 VAL A CA 1
ATOM 992 C C . VAL A 1 130 ? -10.162 -2.610 0.334 1.00 93.38 130 VAL A C 1
ATOM 994 O O . VAL A 1 130 ? -9.006 -2.967 0.553 1.00 93.38 130 VAL A O 1
ATOM 997 N N . ALA A 1 131 ? -10.761 -1.701 1.106 1.00 92.75 131 ALA A N 1
ATOM 998 C CA . ALA A 1 131 ? -10.090 -1.113 2.264 1.00 92.75 131 ALA A CA 1
ATOM 999 C C . ALA A 1 131 ? -10.000 -2.140 3.415 1.00 92.75 131 ALA A C 1
ATOM 1001 O O . ALA A 1 131 ? -10.925 -2.939 3.585 1.00 92.75 131 ALA A O 1
ATOM 1002 N N . PRO A 1 132 ? -8.929 -2.131 4.231 1.00 91.56 132 PRO A N 1
ATOM 1003 C CA . PRO A 1 132 ? -7.814 -1.178 4.222 1.00 91.56 132 PRO A CA 1
ATOM 1004 C C . PRO A 1 132 ? -6.675 -1.543 3.251 1.00 91.56 132 PRO A C 1
ATOM 1006 O O . PRO A 1 132 ? -5.728 -0.770 3.118 1.00 91.56 132 PRO A O 1
ATOM 1009 N N . ILE A 1 133 ? -6.749 -2.696 2.573 1.00 92.44 133 ILE A N 1
ATOM 1010 C CA . ILE A 1 133 ? -5.694 -3.183 1.666 1.00 92.44 133 ILE A CA 1
ATOM 1011 C C . ILE A 1 133 ? -5.455 -2.180 0.533 1.00 92.44 133 ILE A C 1
ATOM 1013 O O . ILE A 1 133 ? -4.307 -1.881 0.208 1.00 92.44 133 ILE A O 1
ATO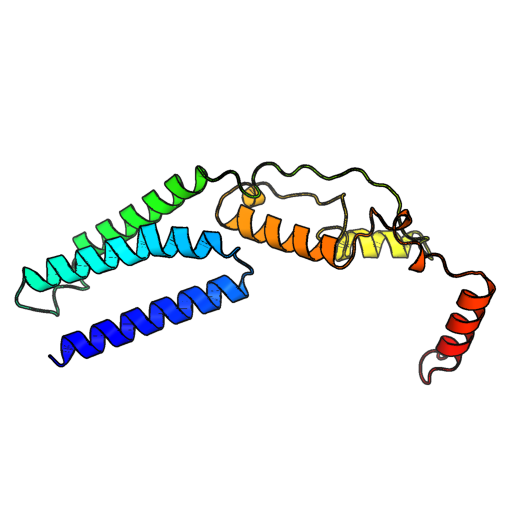M 1017 N N . SER A 1 134 ? -6.530 -1.589 0.008 1.00 93.88 134 SER A N 1
ATOM 1018 C CA . SER A 1 134 ? -6.470 -0.573 -1.042 1.00 93.88 134 SER A CA 1
ATOM 1019 C C . SER A 1 134 ? -5.593 0.616 -0.700 1.00 93.88 134 SER A C 1
ATOM 1021 O O . SER A 1 134 ? -4.896 1.149 -1.565 1.00 93.88 134 SER A O 1
ATOM 1023 N N . TRP A 1 135 ? -5.574 1.002 0.574 1.00 93.38 135 TRP A N 1
ATOM 1024 C CA . TRP A 1 135 ? -4.793 2.133 1.046 1.00 93.38 135 TRP A CA 1
ATOM 1025 C C . TRP A 1 135 ? -3.308 1.808 1.086 1.00 93.38 135 TRP A C 1
ATOM 1027 O O . TRP A 1 135 ? -2.496 2.613 0.639 1.00 93.38 135 TRP A O 1
ATOM 1037 N N . VAL A 1 136 ? -2.963 0.617 1.569 1.00 93.25 136 VAL A N 1
ATOM 1038 C CA . VAL A 1 136 ? -1.576 0.148 1.621 1.00 93.25 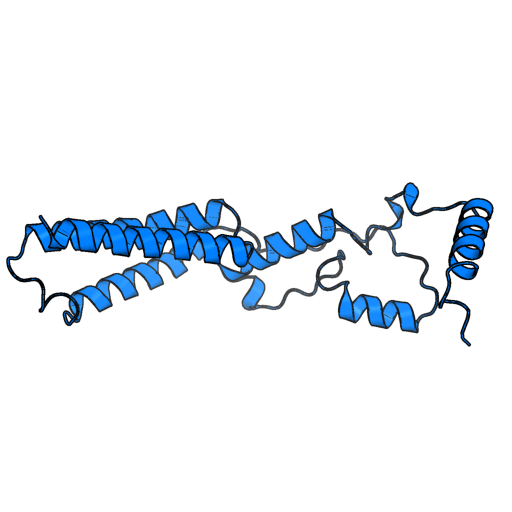136 VAL A CA 1
ATOM 1039 C C . VAL A 1 136 ? -1.015 -0.028 0.212 1.00 93.25 136 VAL A C 1
ATOM 1041 O O . VAL A 1 136 ? 0.048 0.503 -0.094 1.00 93.25 136 VAL A O 1
ATOM 1044 N N . VAL A 1 137 ? -1.752 -0.705 -0.677 1.00 94.06 137 VAL A N 1
ATOM 1045 C CA . VAL A 1 137 ? -1.319 -0.918 -2.068 1.00 94.06 137 VAL A CA 1
ATOM 1046 C C . VAL A 1 137 ? -1.132 0.415 -2.793 1.00 94.06 137 VAL A C 1
ATOM 1048 O O . VAL A 1 137 ? -0.103 0.620 -3.434 1.00 94.06 137 VAL A O 1
ATOM 1051 N N . ALA A 1 138 ? -2.083 1.345 -2.661 1.00 93.06 138 ALA A N 1
ATOM 1052 C CA . ALA A 1 138 ? -1.964 2.665 -3.275 1.00 93.06 138 ALA A CA 1
ATOM 1053 C C . ALA A 1 138 ? -0.753 3.443 -2.740 1.00 93.06 138 ALA A C 1
ATOM 1055 O O . ALA A 1 138 ? -0.015 4.029 -3.530 1.00 93.06 138 ALA A O 1
ATOM 1056 N N . SER A 1 139 ? -0.523 3.402 -1.423 1.00 92.69 139 SER A N 1
ATOM 1057 C CA . SER A 1 139 ? 0.630 4.043 -0.786 1.00 92.69 139 SER A CA 1
ATOM 1058 C C . SER A 1 139 ? 1.950 3.468 -1.308 1.00 92.69 139 SER A C 1
ATOM 1060 O O . SER A 1 139 ? 2.800 4.216 -1.783 1.00 92.69 139 SER A O 1
ATOM 1062 N N . HIS A 1 140 ? 2.101 2.140 -1.308 1.00 93.50 140 HIS A N 1
ATOM 1063 C CA . HIS A 1 140 ? 3.326 1.474 -1.757 1.00 93.50 140 HIS A CA 1
ATOM 1064 C C . HIS A 1 140 ? 3.622 1.686 -3.242 1.00 93.50 140 HIS A C 1
ATOM 1066 O O . HIS A 1 140 ? 4.766 1.957 -3.595 1.00 93.50 140 HIS A O 1
ATOM 1072 N N . VAL A 1 141 ? 2.617 1.596 -4.119 1.00 94.69 141 VAL A N 1
ATOM 1073 C CA . VAL A 1 141 ? 2.827 1.841 -5.556 1.00 94.69 141 VAL A CA 1
ATOM 1074 C C . VAL A 1 141 ? 3.169 3.310 -5.810 1.00 94.69 141 VAL A C 1
ATOM 1076 O O . VAL A 1 141 ? 4.075 3.603 -6.586 1.00 94.69 141 VAL A O 1
ATOM 1079 N N . SER A 1 142 ? 2.494 4.243 -5.130 1.00 92.81 142 SER A N 1
ATOM 1080 C CA . SER A 1 142 ? 2.803 5.672 -5.244 1.00 92.81 142 SER A CA 1
ATOM 1081 C C . SER A 1 142 ? 4.225 5.988 -4.775 1.00 92.81 142 SER A C 1
ATOM 1083 O O . SER A 1 142 ? 4.937 6.734 -5.444 1.00 92.81 142 SER A O 1
ATOM 1085 N N . GLU A 1 143 ? 4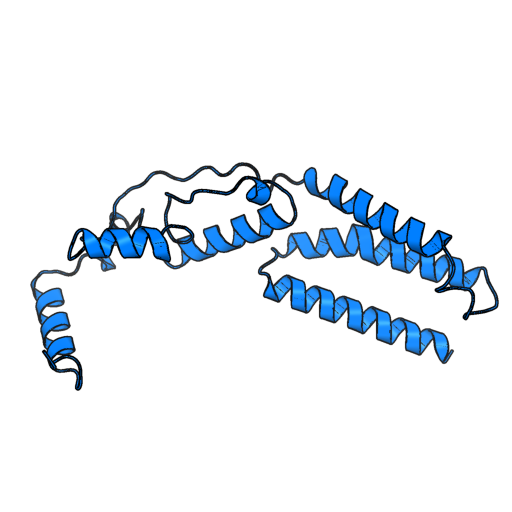.652 5.428 -3.643 1.00 93.19 143 GLU A N 1
ATOM 1086 C CA . GLU A 1 143 ? 6.010 5.610 -3.127 1.00 93.19 143 GLU A CA 1
ATOM 1087 C C . GLU A 1 143 ? 7.055 4.952 -4.041 1.00 93.19 143 GLU A C 1
ATOM 1089 O O . GLU A 1 143 ? 8.093 5.552 -4.327 1.00 93.19 143 GLU A O 1
ATOM 1094 N N . GLY A 1 144 ? 6.767 3.747 -4.543 1.00 94.12 144 GLY A N 1
ATOM 1095 C CA . GLY A 1 144 ? 7.613 3.025 -5.492 1.00 94.12 144 GLY A CA 1
ATOM 1096 C C . GLY A 1 144 ? 7.887 3.856 -6.742 1.00 94.12 144 GLY A C 1
ATOM 1097 O O . GLY A 1 144 ? 9.046 4.175 -7.021 1.00 94.12 144 GLY A O 1
ATOM 1098 N N . ARG A 1 145 ? 6.823 4.294 -7.429 1.00 94.06 145 ARG A N 1
ATOM 1099 C CA . ARG A 1 145 ? 6.901 5.196 -8.593 1.00 94.06 145 ARG A CA 1
ATOM 1100 C C . ARG A 1 145 ? 7.667 6.483 -8.283 1.00 94.06 145 ARG A C 1
ATOM 1102 O O . ARG A 1 145 ? 8.483 6.917 -9.091 1.00 94.06 145 ARG A O 1
ATOM 1109 N N . GLY A 1 146 ? 7.448 7.066 -7.101 1.00 92.38 146 GLY A N 1
ATOM 1110 C CA . GLY A 1 146 ? 8.138 8.283 -6.666 1.00 92.38 146 GLY A CA 1
ATOM 1111 C C . GLY A 1 146 ? 9.659 8.124 -6.576 1.00 92.38 146 GLY A C 1
ATOM 1112 O O . GLY A 1 146 ? 10.397 9.045 -6.923 1.00 92.38 146 GLY A O 1
ATOM 1113 N N . LYS A 1 147 ? 10.150 6.945 -6.172 1.00 92.38 147 LYS A N 1
ATOM 1114 C CA . LYS A 1 147 ? 11.591 6.643 -6.160 1.00 92.38 147 LYS A CA 1
ATOM 1115 C C . LYS A 1 147 ? 12.105 6.386 -7.577 1.00 92.38 147 LYS A C 1
ATOM 1117 O O . LYS A 1 147 ? 13.034 7.051 -8.041 1.00 92.38 147 LYS A O 1
ATOM 1122 N N . VAL A 1 148 ? 11.472 5.448 -8.280 1.00 91.81 148 VAL A N 1
ATOM 1123 C CA . VAL A 1 148 ? 11.802 5.066 -9.661 1.00 91.81 148 VAL A CA 1
ATOM 1124 C C . VAL A 1 148 ? 10.520 4.697 -10.397 1.00 91.81 148 VAL A C 1
ATOM 1126 O O . VAL A 1 148 ? 9.737 3.894 -9.889 1.00 91.81 148 VAL A O 1
ATOM 1129 N N . ASN A 1 149 ? 10.347 5.228 -11.609 1.00 94.56 149 ASN A N 1
ATOM 1130 C CA . ASN A 1 149 ? 9.259 4.859 -12.509 1.00 94.56 149 ASN A CA 1
ATOM 1131 C C . ASN A 1 149 ? 9.819 4.472 -13.886 1.00 94.56 149 ASN A C 1
ATOM 1133 O O . ASN A 1 149 ? 10.308 5.323 -14.627 1.00 94.56 149 ASN A O 1
ATOM 1137 N N . TYR A 1 150 ? 9.757 3.183 -14.218 1.00 94.69 150 TYR A N 1
ATOM 1138 C CA . TYR A 1 150 ? 10.258 2.627 -15.474 1.00 94.69 150 TYR A CA 1
ATOM 1139 C C . TYR A 1 150 ? 9.397 2.983 -16.687 1.00 94.69 150 TYR A C 1
ATOM 1141 O O . TYR A 1 150 ? 9.900 2.867 -17.793 1.00 94.69 150 TYR A O 1
ATOM 1149 N N . SER A 1 151 ? 8.156 3.443 -16.496 1.00 94.88 151 SER A N 1
ATOM 1150 C CA . SER A 1 151 ? 7.286 3.913 -17.588 1.00 94.88 151 SER A CA 1
ATOM 1151 C C . SER A 1 151 ? 7.405 5.421 -17.846 1.00 94.88 151 SER A C 1
ATOM 1153 O O . SER A 1 151 ? 6.732 5.950 -18.733 1.00 94.88 151 SER A O 1
ATOM 1155 N N . GLU A 1 152 ? 8.230 6.125 -17.063 1.00 93.31 152 GLU A N 1
ATOM 1156 C CA . GLU A 1 152 ? 8.490 7.564 -17.196 1.00 93.31 152 GLU A CA 1
ATOM 1157 C C . GLU A 1 152 ? 9.979 7.867 -17.416 1.00 93.31 152 GLU A C 1
ATOM 1159 O O . GLU A 1 152 ? 10.462 8.961 -17.111 1.00 93.31 152 GLU A O 1
ATOM 1164 N N . PHE A 1 153 ? 10.732 6.900 -17.944 1.00 86.00 153 PHE A N 1
ATOM 1165 C CA . PHE A 1 153 ? 12.193 6.969 -17.992 1.00 86.00 153 PHE A CA 1
ATOM 1166 C C . PHE A 1 153 ? 12.712 8.099 -18.894 1.00 86.00 153 PHE A C 1
ATOM 1168 O O . PHE A 1 153 ? 13.742 8.705 -18.605 1.00 86.00 153 PHE A O 1
ATOM 1175 N N . ASP A 1 154 ? 11.951 8.458 -19.930 1.00 79.38 154 ASP A N 1
ATOM 1176 C CA . ASP A 1 154 ? 12.273 9.566 -20.834 1.00 79.38 154 ASP A CA 1
ATOM 1177 C C . ASP A 1 154 ? 12.186 10.956 -20.192 1.00 79.38 154 ASP A C 1
ATOM 1179 O O . ASP A 1 154 ? 12.797 11.901 -20.697 1.00 79.38 154 ASP A O 1
ATOM 1183 N N . SER A 1 155 ? 11.458 11.086 -19.079 1.00 72.31 155 SER A N 1
ATOM 1184 C CA . SER A 1 155 ? 11.304 12.350 -18.350 1.00 72.31 155 SER A CA 1
ATOM 1185 C C . SER A 1 155 ? 12.445 12.644 -17.371 1.00 72.31 155 SER A C 1
ATOM 1187 O O . SER A 1 155 ? 12.453 13.708 -16.752 1.00 72.31 155 SER A O 1
ATOM 1189 N N . ARG A 1 156 ? 13.430 11.738 -17.258 1.00 66.56 156 ARG A N 1
ATOM 1190 C CA . ARG A 1 156 ? 14.637 11.913 -16.437 1.00 66.56 156 ARG A CA 1
ATOM 1191 C C . ARG A 1 156 ? 15.853 12.211 -17.323 1.00 66.56 156 ARG A C 1
ATOM 1193 O O . ARG A 1 156 ? 16.504 11.277 -17.791 1.00 66.56 156 ARG A O 1
ATOM 1200 N N . PRO A 1 157 ? 16.180 13.490 -17.588 1.00 58.47 157 PRO A N 1
ATOM 1201 C CA . PRO A 1 157 ? 17.314 13.859 -18.436 1.00 58.47 157 PRO A CA 1
ATOM 1202 C C . PRO A 1 157 ? 18.657 13.339 -17.900 1.00 58.47 157 PRO A C 1
ATOM 1204 O O . PRO A 1 157 ? 19.523 12.998 -18.698 1.00 58.47 157 PRO A O 1
ATOM 1207 N N . GLU A 1 158 ? 18.811 13.172 -16.582 1.00 58.84 158 GLU A N 1
ATOM 1208 C CA . GLU A 1 158 ? 19.984 12.541 -15.957 1.00 58.84 158 GLU A CA 1
ATOM 1209 C C . GLU A 1 158 ? 20.176 11.053 -16.309 1.00 58.84 158 GLU A C 1
ATOM 1211 O O . GLU A 1 158 ? 21.267 10.517 -16.132 1.00 58.84 158 GLU A O 1
ATOM 1216 N N . ALA A 1 159 ? 19.148 10.377 -16.834 1.00 58.25 159 ALA A N 1
ATOM 1217 C CA . ALA A 1 159 ? 19.263 9.006 -17.330 1.00 58.25 159 ALA A CA 1
ATOM 1218 C C . ALA A 1 159 ? 19.838 8.933 -18.760 1.00 58.25 159 ALA A C 1
ATOM 1220 O O . ALA A 1 159 ? 20.181 7.847 -19.230 1.00 58.25 159 ALA A O 1
ATOM 1221 N N . LYS A 1 160 ? 19.969 10.074 -19.455 1.00 61.34 160 LYS A N 1
ATOM 1222 C CA . LYS A 1 160 ? 20.534 10.171 -20.808 1.00 61.34 160 LYS A CA 1
ATOM 1223 C C . LYS A 1 160 ? 22.008 10.567 -20.729 1.00 61.34 160 LYS A C 1
ATOM 1225 O O . LYS A 1 160 ? 22.371 11.706 -21.001 1.00 61.34 160 LYS A O 1
ATOM 1230 N N . LEU A 1 161 ? 22.858 9.609 -20.361 1.00 67.69 161 LEU A N 1
ATOM 1231 C CA . LEU A 1 161 ? 24.311 9.777 -20.442 1.00 67.69 161 LEU A CA 1
ATOM 1232 C C . LEU A 1 161 ? 24.730 10.006 -21.899 1.00 67.69 161 LEU A C 1
ATOM 1234 O O . LEU A 1 161 ? 24.258 9.326 -22.816 1.00 67.69 161 LEU A O 1
ATOM 1238 N N . THR A 1 162 ? 25.660 10.928 -22.128 1.00 79.25 162 THR A N 1
ATOM 1239 C CA . THR A 1 162 ? 26.338 11.025 -23.422 1.00 79.25 162 THR A CA 1
ATOM 1240 C C . THR A 1 162 ? 27.145 9.751 -23.686 1.00 79.25 162 THR A C 1
ATOM 1242 O O . THR A 1 162 ? 27.547 9.035 -22.766 1.00 79.25 162 THR A O 1
ATOM 1245 N N . LYS A 1 163 ? 27.445 9.460 -24.960 1.00 79.00 163 LYS A N 1
ATOM 1246 C CA . LYS A 1 163 ? 28.272 8.292 -25.321 1.00 79.00 163 LYS A CA 1
ATOM 1247 C C . LYS A 1 163 ? 29.626 8.285 -24.597 1.00 79.00 163 LYS A C 1
ATOM 1249 O O . LYS A 1 163 ? 30.125 7.211 -24.278 1.00 79.00 163 LYS A O 1
ATOM 1254 N N . SER A 1 164 ? 30.205 9.460 -24.340 1.00 82.12 164 SER A N 1
ATOM 1255 C CA . SER A 1 164 ? 31.461 9.619 -23.599 1.00 82.12 164 SER A CA 1
ATOM 1256 C C . SER A 1 164 ? 31.314 9.309 -22.112 1.00 82.12 164 SER A C 1
ATOM 1258 O O . SER A 1 164 ? 32.123 8.551 -21.587 1.00 82.12 164 SER A O 1
ATOM 1260 N N . GLU A 1 165 ? 30.271 9.817 -21.450 1.00 82.88 165 GLU A N 1
ATOM 1261 C CA . GLU A 1 165 ? 30.028 9.541 -20.025 1.00 82.88 165 GLU A CA 1
ATOM 1262 C C . GLU A 1 165 ? 29.693 8.063 -19.798 1.00 82.88 165 GLU A C 1
ATOM 1264 O O . GLU A 1 165 ? 30.188 7.447 -18.858 1.00 82.88 165 GLU A O 1
ATOM 1269 N N . LEU A 1 166 ? 28.915 7.458 -20.704 1.00 82.81 166 LEU A N 1
ATOM 1270 C CA . LEU A 1 166 ? 28.630 6.024 -20.680 1.00 82.81 166 LEU A CA 1
ATOM 1271 C C . LEU A 1 166 ? 29.916 5.198 -20.845 1.00 82.81 166 LEU A C 1
ATOM 1273 O O . LEU A 1 166 ? 30.118 4.221 -20.127 1.00 82.81 166 LEU A O 1
ATOM 1277 N N . ALA A 1 167 ? 30.795 5.584 -21.777 1.00 83.69 167 ALA A N 1
ATOM 1278 C CA . ALA A 1 167 ? 32.065 4.897 -22.004 1.00 83.69 167 ALA A CA 1
ATOM 1279 C C . ALA A 1 167 ? 32.996 4.988 -20.785 1.00 83.69 167 ALA A C 1
ATOM 1281 O O . ALA A 1 167 ? 33.629 3.992 -20.435 1.00 83.69 167 ALA A O 1
ATOM 1282 N N . GLU A 1 168 ? 33.040 6.142 -20.116 1.00 87.31 168 GLU A N 1
ATOM 1283 C CA . GLU A 1 168 ? 33.802 6.346 -18.881 1.00 87.31 168 GLU A CA 1
ATOM 1284 C C . GLU A 1 168 ? 33.260 5.484 -17.731 1.00 87.31 168 GLU A C 1
ATOM 1286 O O . GLU A 1 168 ? 34.023 4.767 -17.082 1.00 87.31 168 GLU A O 1
ATOM 1291 N N . LEU A 1 169 ? 31.937 5.456 -17.541 1.00 83.88 169 LEU A N 1
ATOM 1292 C CA . LEU A 1 169 ? 31.272 4.614 -16.541 1.00 83.88 169 LEU A CA 1
ATOM 1293 C C . LEU A 1 169 ? 31.525 3.123 -16.786 1.00 83.88 169 LEU A C 1
ATOM 1295 O O . LEU A 1 169 ? 31.879 2.390 -15.863 1.00 83.88 169 LEU A O 1
ATOM 1299 N N . VAL A 1 170 ? 31.392 2.668 -18.035 1.00 83.75 170 VAL A N 1
ATOM 1300 C CA . VAL A 1 170 ? 31.657 1.273 -18.416 1.00 83.75 170 VAL A CA 1
ATOM 1301 C C . VAL A 1 170 ? 33.131 0.920 -18.212 1.00 83.75 170 VAL A C 1
ATOM 1303 O O . VAL A 1 170 ? 33.427 -0.175 -17.732 1.00 83.75 170 VAL A O 1
ATOM 1306 N N . ALA A 1 171 ? 34.061 1.820 -18.542 1.00 87.19 171 ALA A N 1
ATOM 1307 C CA . ALA A 1 171 ? 35.484 1.614 -18.286 1.00 87.19 171 ALA A CA 1
ATOM 1308 C C . ALA A 1 171 ? 35.778 1.518 -16.778 1.00 87.19 171 ALA A C 1
ATOM 1310 O O . ALA A 1 171 ? 36.498 0.614 -16.354 1.00 87.19 171 ALA A O 1
ATOM 1311 N N . GLY A 1 172 ? 35.168 2.382 -15.961 1.00 86.31 172 GLY A N 1
ATOM 1312 C CA . GLY A 1 172 ? 35.262 2.330 -14.500 1.00 86.31 172 GLY A CA 1
ATOM 1313 C C . GLY A 1 172 ? 34.712 1.026 -13.910 1.00 86.31 172 GLY A C 1
ATOM 1314 O O . GLY A 1 172 ? 35.379 0.381 -13.101 1.00 86.31 172 GLY A O 1
ATOM 1315 N N . LEU A 1 173 ? 33.540 0.578 -14.369 1.00 84.06 173 LEU A N 1
ATOM 1316 C CA . LEU A 1 173 ? 32.936 -0.690 -13.942 1.00 84.06 173 LEU A CA 1
ATOM 1317 C C . LEU A 1 173 ? 33.805 -1.896 -14.317 1.00 84.06 173 LEU A C 1
ATOM 1319 O O . LEU A 1 173 ? 34.028 -2.771 -13.486 1.00 84.06 173 LEU A O 1
ATOM 1323 N N . LYS A 1 174 ? 34.373 -1.920 -15.528 1.00 83.56 174 LYS A N 1
ATOM 1324 C CA . LYS A 1 174 ? 35.306 -2.979 -15.954 1.00 83.56 174 LYS A CA 1
ATOM 1325 C C . LYS A 1 174 ? 36.589 -3.022 -15.123 1.00 83.56 174 LYS A C 1
ATOM 1327 O O . LYS A 1 174 ? 37.179 -4.086 -14.990 1.00 83.56 174 LYS A O 1
ATOM 1332 N N . ASN A 1 175 ? 37.005 -1.900 -14.544 1.00 84.50 175 ASN A N 1
ATOM 1333 C CA . ASN A 1 175 ? 38.153 -1.842 -13.641 1.00 84.50 175 ASN A CA 1
ATOM 1334 C C . ASN A 1 175 ? 37.798 -2.216 -12.189 1.00 84.50 175 ASN A C 1
ATOM 1336 O O . ASN A 1 175 ? 38.689 -2.280 -11.342 1.00 84.50 175 ASN A O 1
ATOM 1340 N N . THR A 1 176 ? 36.522 -2.480 -11.881 1.00 82.94 176 THR A N 1
ATOM 1341 C CA . THR A 1 176 ? 36.090 -2.902 -10.542 1.00 82.94 176 THR A CA 1
ATOM 1342 C C . THR A 1 176 ? 36.487 -4.367 -10.304 1.00 82.94 176 THR A C 1
ATOM 1344 O O . THR A 1 176 ? 36.068 -5.242 -11.072 1.00 82.94 176 THR A O 1
ATOM 1347 N N . PRO A 1 177 ? 37.273 -4.680 -9.251 1.00 78.31 177 PRO A N 1
ATOM 1348 C CA . PRO A 1 177 ? 37.685 -6.051 -8.957 1.00 78.31 177 PRO A CA 1
ATOM 1349 C C . PRO A 1 177 ? 36.473 -6.984 -8.817 1.00 78.31 177 PRO A C 1
ATOM 1351 O O . PRO A 1 177 ? 35.584 -6.731 -8.008 1.00 78.31 177 PRO A O 1
ATOM 1354 N N . GLY A 1 178 ? 36.439 -8.061 -9.608 1.00 71.81 178 GLY A N 1
ATOM 1355 C CA . GLY A 1 178 ? 35.369 -9.069 -9.586 1.00 71.81 178 GLY A CA 1
ATOM 1356 C C . GLY A 1 178 ? 34.328 -8.978 -10.710 1.00 71.81 178 GLY A C 1
ATOM 1357 O O . GLY A 1 178 ? 33.552 -9.914 -10.858 1.00 71.81 178 GLY A O 1
ATOM 1358 N N . MET A 1 179 ? 34.322 -7.925 -11.541 1.00 66.75 179 MET A N 1
ATOM 1359 C CA . MET A 1 179 ? 33.436 -7.843 -12.723 1.00 66.75 179 MET A CA 1
ATOM 1360 C C . MET A 1 179 ? 34.045 -8.404 -14.021 1.00 66.75 179 MET A C 1
ATOM 1362 O O . MET A 1 179 ? 33.350 -8.507 -15.028 1.00 66.75 179 MET A O 1
ATOM 1366 N N . THR A 1 180 ? 35.327 -8.773 -14.027 1.00 61.12 180 THR A N 1
ATOM 1367 C CA . THR A 1 180 ? 36.055 -9.235 -15.227 1.00 61.12 180 THR A CA 1
ATOM 1368 C C . THR A 1 180 ? 36.152 -10.758 -15.373 1.00 61.12 180 THR A C 1
ATOM 1370 O O . THR A 1 180 ? 36.872 -11.238 -16.246 1.00 61.12 180 THR A O 1
ATOM 1373 N N . GLY A 1 181 ? 35.432 -11.532 -14.556 1.00 57.41 181 GLY A N 1
ATOM 1374 C CA . GLY A 1 181 ? 35.396 -12.995 -14.651 1.00 57.41 181 GLY A CA 1
ATOM 1375 C C . GLY A 1 181 ? 34.324 -13.479 -15.625 1.00 57.41 181 GLY A C 1
ATOM 1376 O O . GLY A 1 181 ? 33.171 -13.627 -15.224 1.00 57.41 181 GLY A O 1
ATOM 1377 N N . GLY A 1 182 ? 34.711 -13.683 -16.886 1.00 44.03 182 GLY A N 1
ATOM 1378 C CA . GLY A 1 182 ? 33.963 -14.491 -17.858 1.00 44.03 182 GLY A CA 1
ATOM 1379 C C . GLY A 1 182 ? 34.240 -15.979 -17.694 1.00 44.03 182 GLY A C 1
ATOM 1380 O O . GLY A 1 182 ? 35.351 -16.315 -17.225 1.00 44.03 182 GLY A O 1
#

Secondary structure (DSSP, 8-state):
-HHHHHHHHHHHHHHHHHHHHHHHTT--HHHHHHHIIIIIHHHHHHHHHHHHT-S-SGGGTS-HHHHHHHHHHHHHHHHHHTTS-TT-S--PPPP-B----SSHHHHHHHIIIIIHHHSS-----GGGGSTTHHHHHHHHHHHHHHH--TTBGGG-GGG---HHHHHHHHHHHHTSTTS---

pLDDT: mean 81.72, std 12.57, range [44.03, 97.31]

Sequence (182 aa):
MKTFRSTAVVVGFMCLAFIGISVLIGMPPFGFVVIIGFVAAPTAWYIVRAQRASTSTVSRLTNMRLLTVIFAATLGTLVVIQAIPYGRSYSNPPITGEPEWATPRTRELMVRACFGCHSNEVEYPSYASVAPISWVVASHVSEGRGKVNYSEFDSRPEAKLTKSELAELVAGLKNTPGMTGG